Protein AF-A0A8J9SZG9-F1 (afdb_monomer_lite)

Organism: Phaeodactylum tricornutum (NCBI:txid2850)

pLDDT: mean 95.27, std 4.9, range [68.88, 98.38]

InterPro domains:
  IPR032675 Leucine-rich repeat domain superfamily [G3DSA:3.80.10.10] (1-40)

Foldseek 3Di:
DAEPEQDADEEEDDLVVVVPVPDPDYHHYNYHHDDDDHPD

Structure (mmCIF, N/CA/C/O backbone):
data_AF-A0A8J9SZG9-F1
#
_entry.id   AF-A0A8J9SZG9-F1
#
loop_
_atom_site.group_PDB
_atom_site.id
_atom_site.type_symbol
_atom_site.label_atom_id
_atom_site.label_alt_id
_atom_site.label_comp_id
_atom_site.label_asym_id
_atom_site.label_entity_id
_atom_site.label_seq_id
_atom_site.pdbx_PDB_ins_code
_atom_site.Cartn_x
_atom_site.Cartn_y
_atom_site.Cartn_z
_atom_site.occupancy
_atom_site.B_iso_or_equiv
_atom_site.auth_seq_id
_atom_site.auth_comp_id
_atom_site.auth_asym_id
_atom_site.auth_atom_id
_atom_site.pdbx_PDB_model_num
ATOM 1 N N . THR A 1 1 ? -13.073 -0.739 3.696 1.00 94.50 1 THR A N 1
ATOM 2 C CA . THR A 1 1 ? -12.287 -1.219 2.546 1.00 94.50 1 THR A CA 1
ATOM 3 C C . THR A 1 1 ? -11.887 -0.052 1.672 1.00 94.50 1 THR A C 1
ATOM 5 O O . THR A 1 1 ? -12.725 0.808 1.426 1.00 94.50 1 THR A O 1
ATOM 8 N N . LEU A 1 2 ? -10.632 -0.011 1.235 1.00 96.31 2 LEU A N 1
ATOM 9 C CA . LEU A 1 2 ? -10.127 0.869 0.183 1.00 96.31 2 LEU A CA 1
ATOM 10 C C . LEU A 1 2 ? -9.859 0.015 -1.059 1.00 96.31 2 LEU A C 1
ATOM 12 O O . LEU A 1 2 ? -9.060 -0.916 -1.005 1.00 96.31 2 LEU A O 1
ATOM 16 N N . ASP A 1 3 ? -10.534 0.313 -2.160 1.00 97.62 3 ASP A N 1
ATOM 17 C CA . ASP A 1 3 ? -10.403 -0.445 -3.401 1.00 97.62 3 ASP A CA 1
ATOM 18 C C . ASP A 1 3 ? -9.889 0.471 -4.509 1.00 97.62 3 ASP A C 1
ATOM 20 O O . ASP A 1 3 ? -10.568 1.412 -4.915 1.00 97.62 3 ASP A O 1
ATOM 24 N N . VAL A 1 4 ? -8.663 0.213 -4.950 1.00 97.12 4 VAL A N 1
ATOM 25 C CA . VAL A 1 4 ? -8.048 0.855 -6.120 1.00 97.12 4 VAL A CA 1
ATOM 26 C C . VAL A 1 4 ? -7.580 -0.208 -7.112 1.00 97.12 4 VAL A C 1
ATOM 28 O O . VAL A 1 4 ? -6.660 0.019 -7.902 1.00 97.12 4 VAL A O 1
ATOM 31 N N . SER A 1 5 ? -8.194 -1.391 -7.062 1.00 97.94 5 SER A N 1
ATOM 32 C CA . SER A 1 5 ? -7.899 -2.461 -8.003 1.00 97.94 5 SER A CA 1
ATOM 33 C C . SER A 1 5 ? -8.277 -2.074 -9.434 1.00 97.94 5 SER A C 1
ATOM 35 O O . SER A 1 5 ? -9.149 -1.235 -9.654 1.00 97.94 5 SER A O 1
ATOM 37 N N . VAL A 1 6 ? -7.599 -2.687 -10.408 1.00 98.31 6 VAL A N 1
ATOM 38 C CA . VAL A 1 6 ? -7.852 -2.491 -11.848 1.00 98.31 6 VAL A CA 1
ATOM 39 C C . VAL A 1 6 ? -7.661 -1.031 -12.274 1.00 98.31 6 VAL A C 1
ATOM 41 O O . VAL A 1 6 ? -8.545 -0.396 -12.844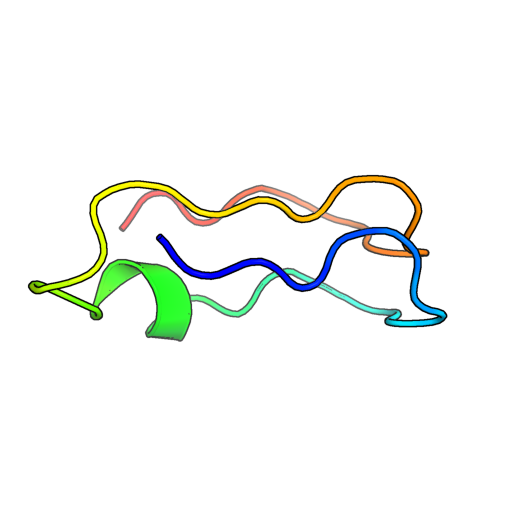 1.00 98.31 6 VAL A O 1
ATOM 44 N N . ASN A 1 7 ? -6.475 -0.495 -11.997 1.00 98.38 7 ASN A N 1
ATOM 45 C CA . ASN A 1 7 ? -6.056 0.830 -12.442 1.00 98.38 7 ASN A CA 1
ATOM 46 C C . ASN A 1 7 ? -4.676 0.755 -13.112 1.00 98.38 7 ASN A C 1
ATOM 48 O O . ASN A 1 7 ? -4.073 -0.306 -13.263 1.00 98.38 7 ASN A O 1
ATOM 52 N N . LEU A 1 8 ? -4.180 1.911 -13.545 1.00 98.19 8 LEU A N 1
ATOM 53 C CA . LEU A 1 8 ? -2.844 2.068 -14.120 1.00 98.19 8 LEU A CA 1
ATOM 54 C C . LEU A 1 8 ? -1.862 2.672 -13.104 1.00 98.19 8 LEU A C 1
ATOM 56 O O . LEU A 1 8 ? -0.955 3.397 -13.499 1.00 98.19 8 LEU A O 1
ATOM 60 N N . LEU A 1 9 ? -2.063 2.435 -11.800 1.00 97.88 9 LEU A N 1
ATOM 61 C CA . LEU A 1 9 ? -1.173 2.968 -10.765 1.00 97.88 9 LEU A CA 1
ATOM 62 C C . LEU A 1 9 ? 0.193 2.285 -10.852 1.00 97.88 9 LEU A C 1
ATOM 64 O O . LEU A 1 9 ? 0.265 1.055 -10.887 1.00 97.88 9 LEU A O 1
ATOM 68 N N . ASP A 1 10 ? 1.260 3.071 -10.845 1.00 98.12 10 ASP A N 1
ATOM 69 C CA . ASP A 1 10 ? 2.647 2.625 -10.908 1.00 98.12 10 ASP A CA 1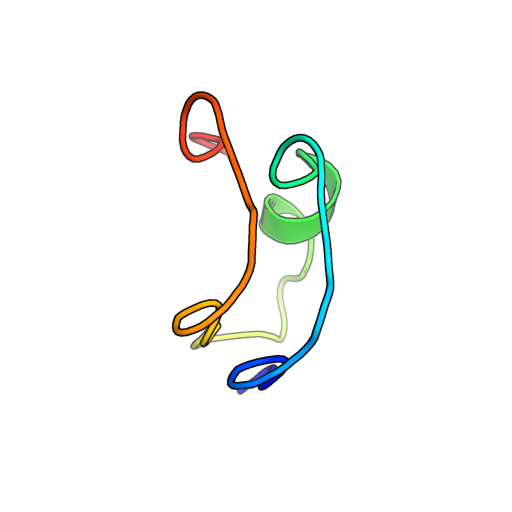
ATOM 70 C C . ASP A 1 10 ? 3.462 3.096 -9.689 1.00 98.12 10 ASP A C 1
ATOM 72 O O . ASP A 1 10 ? 2.996 3.874 -8.855 1.00 98.12 10 ASP A O 1
ATOM 76 N N . GLY A 1 11 ? 4.685 2.579 -9.553 1.00 97.75 11 GLY A N 1
ATOM 77 C CA . GLY A 1 11 ? 5.559 2.880 -8.415 1.00 97.75 11 GLY A CA 1
ATOM 78 C C . GLY A 1 11 ? 5.317 1.968 -7.209 1.00 97.75 11 GLY A C 1
ATOM 79 O O . GLY A 1 11 ? 4.878 0.832 -7.358 1.00 97.75 11 GLY A O 1
ATOM 80 N N . THR A 1 12 ? 5.671 2.423 -6.007 1.00 97.75 12 THR A N 1
ATOM 81 C CA . THR A 1 12 ? 5.597 1.613 -4.779 1.00 97.75 12 THR A CA 1
ATOM 82 C C . THR A 1 12 ? 4.344 1.914 -3.961 1.00 97.75 12 THR A C 1
ATOM 84 O O . THR A 1 12 ? 3.770 2.999 -4.037 1.00 97.75 12 THR A O 1
ATOM 87 N N . VAL A 1 13 ? 3.920 0.956 -3.130 1.00 96.69 13 VAL A N 1
ATOM 88 C CA . VAL A 1 13 ? 2.832 1.189 -2.170 1.00 96.69 13 VAL A CA 1
ATOM 89 C C . VAL A 1 13 ? 3.325 2.161 -1.086 1.00 96.69 13 VAL A C 1
ATOM 91 O O . VAL A 1 13 ? 4.346 1.887 -0.452 1.00 96.69 13 VAL A O 1
ATOM 94 N N . PRO A 1 14 ? 2.636 3.290 -0.846 1.00 95.00 14 PRO A N 1
ATOM 95 C CA . PRO A 1 14 ? 3.099 4.290 0.106 1.00 95.00 14 PRO A CA 1
ATOM 96 C C . PRO A 1 14 ? 2.940 3.810 1.554 1.00 95.00 14 PRO A C 1
ATOM 98 O O . PRO A 1 14 ? 1.904 3.268 1.934 1.00 95.00 14 PRO A O 1
ATOM 101 N N . GLU A 1 15 ? 3.939 4.084 2.397 1.00 95.12 15 GLU A N 1
ATOM 102 C CA . GLU A 1 15 ? 3.917 3.739 3.828 1.00 95.12 15 GLU A CA 1
ATOM 103 C C . GLU A 1 15 ? 2.766 4.426 4.576 1.00 95.12 15 GLU A C 1
ATOM 105 O O . GLU A 1 15 ? 2.221 3.886 5.528 1.00 95.12 15 GLU A O 1
ATOM 110 N N . THR A 1 16 ? 2.297 5.581 4.102 1.00 94.62 16 THR A N 1
ATOM 111 C CA . THR A 1 16 ? 1.141 6.273 4.690 1.00 94.62 16 THR A CA 1
ATOM 112 C C . THR A 1 16 ? -0.140 5.438 4.684 1.00 94.62 16 THR A C 1
ATOM 114 O O . THR A 1 16 ? -1.017 5.688 5.512 1.00 94.62 16 THR A O 1
ATOM 117 N N . LEU A 1 17 ? -0.240 4.429 3.811 1.00 94.31 17 LEU A N 1
ATOM 118 C CA . LEU A 1 17 ? -1.368 3.504 3.768 1.00 94.31 17 LEU A CA 1
ATOM 119 C C . LEU A 1 17 ? -1.511 2.706 5.076 1.00 94.31 17 LEU A C 1
ATOM 121 O O . LEU A 1 17 ? -2.629 2.394 5.480 1.00 94.31 17 LEU A O 1
ATOM 125 N N . THR A 1 18 ? -0.406 2.433 5.779 1.00 92.50 18 THR A N 1
ATOM 126 C CA . THR A 1 18 ? -0.407 1.691 7.056 1.00 92.50 18 THR A CA 1
ATOM 127 C C . THR A 1 18 ? -0.990 2.511 8.207 1.00 92.50 18 THR A C 1
ATOM 129 O O . THR A 1 18 ? -1.473 1.960 9.191 1.00 92.50 18 THR A O 1
ATOM 132 N N . ARG A 1 19 ? -1.014 3.844 8.072 1.00 95.62 19 ARG A N 1
ATOM 133 C CA . ARG A 1 19 ? -1.530 4.773 9.090 1.00 95.62 19 ARG A CA 1
ATOM 134 C C . ARG A 1 19 ? -3.049 4.956 9.029 1.00 95.62 19 ARG A C 1
ATOM 136 O O . ARG A 1 19 ? -3.610 5.680 9.852 1.00 95.62 19 ARG A O 1
ATOM 143 N N . MET A 1 20 ? -3.726 4.342 8.060 1.00 94.19 20 MET A N 1
ATOM 144 C CA . MET A 1 20 ? -5.173 4.458 7.872 1.00 94.19 20 MET A CA 1
ATOM 145 C C . MET A 1 20 ? -5.934 3.555 8.856 1.00 94.19 20 MET A C 1
ATOM 147 O O . MET A 1 20 ? -6.382 2.470 8.505 1.00 94.19 20 MET A O 1
ATOM 151 N N . THR A 1 21 ? -6.129 4.021 10.092 1.00 93.38 21 THR A N 1
ATOM 152 C CA . THR A 1 21 ? -6.695 3.218 11.199 1.00 93.38 21 THR A CA 1
ATOM 153 C C . THR A 1 21 ? -8.135 2.735 10.993 1.00 93.38 21 THR A C 1
ATOM 155 O O . THR A 1 21 ? -8.544 1.757 11.611 1.00 93.38 21 THR A O 1
ATOM 158 N N . SER A 1 22 ? -8.920 3.396 10.138 1.00 96.00 22 SER A N 1
ATOM 159 C CA . SER A 1 22 ? -10.298 2.984 9.823 1.00 96.00 22 SER A CA 1
ATOM 160 C C . SER A 1 22 ? -10.397 2.021 8.633 1.00 96.00 22 SER A C 1
ATOM 162 O O . SER A 1 22 ? -11.483 1.514 8.347 1.00 96.00 22 SER A O 1
ATOM 164 N N . VAL A 1 23 ? -9.301 1.776 7.906 1.00 94.88 23 VAL A N 1
ATOM 165 C CA . VAL A 1 23 ? -9.289 0.877 6.747 1.00 94.88 23 VAL A CA 1
ATOM 166 C C . VAL A 1 23 ? -8.889 -0.523 7.193 1.00 94.88 23 VAL A C 1
ATOM 168 O O . VAL A 1 23 ? -7.787 -0.751 7.669 1.00 94.88 23 VAL A O 1
ATOM 171 N N . THR A 1 24 ? -9.797 -1.475 7.004 1.00 95.00 24 THR A N 1
ATOM 172 C CA . THR A 1 24 ? -9.615 -2.882 7.396 1.00 95.00 24 THR A CA 1
ATOM 173 C C . THR A 1 24 ? -9.191 -3.794 6.248 1.00 95.00 24 THR A C 1
ATOM 175 O O . THR A 1 24 ? -8.783 -4.928 6.469 1.00 95.00 24 THR A O 1
ATOM 178 N N . GLU A 1 25 ? -9.314 -3.318 5.011 1.00 95.56 25 GLU A N 1
ATOM 179 C CA . GLU A 1 25 ? -9.029 -4.083 3.803 1.00 95.56 25 GLU A CA 1
ATOM 180 C C . GLU A 1 25 ? -8.599 -3.116 2.705 1.00 95.56 25 GLU A C 1
ATOM 182 O O . GLU A 1 25 ? -9.255 -2.089 2.499 1.00 95.56 25 GLU A O 1
ATOM 187 N N . VAL A 1 26 ? -7.531 -3.462 1.990 1.00 95.69 26 VAL A N 1
ATOM 188 C CA . VAL A 1 26 ? -7.045 -2.727 0.822 1.00 95.69 26 VAL A CA 1
ATOM 189 C C . VAL A 1 26 ? -6.937 -3.689 -0.357 1.00 95.69 26 VAL A C 1
ATOM 191 O O . VAL A 1 26 ? -6.309 -4.741 -0.239 1.00 95.69 26 VAL A O 1
ATOM 194 N N . ARG A 1 27 ? -7.504 -3.321 -1.510 1.00 97.50 27 ARG A N 1
ATOM 195 C CA . ARG A 1 27 ? -7.352 -4.068 -2.768 1.00 97.50 27 ARG A CA 1
ATOM 196 C C . ARG A 1 27 ? -6.535 -3.260 -3.768 1.00 97.50 27 ARG A C 1
ATOM 198 O O . ARG A 1 27 ? -6.937 -2.169 -4.161 1.00 97.50 27 ARG A O 1
ATOM 205 N N . LEU A 1 28 ? -5.387 -3.815 -4.162 1.00 97.06 28 LEU A N 1
ATOM 206 C CA . LEU A 1 28 ? -4.397 -3.164 -5.035 1.00 97.06 28 LEU A CA 1
ATOM 207 C C . LEU A 1 28 ? -4.129 -3.925 -6.345 1.00 97.06 28 LEU A C 1
ATOM 209 O O . LEU A 1 28 ? -3.328 -3.479 -7.161 1.00 97.06 28 LEU A O 1
ATOM 213 N N . HIS A 1 29 ? -4.753 -5.088 -6.542 1.00 96.75 29 HIS A N 1
ATOM 214 C CA . HIS A 1 29 ? -4.463 -5.972 -7.673 1.00 96.75 29 HIS A CA 1
ATOM 215 C C . HIS A 1 29 ? -4.804 -5.330 -9.026 1.00 96.75 29 HIS A C 1
ATOM 217 O O . HIS A 1 29 ? -5.589 -4.386 -9.096 1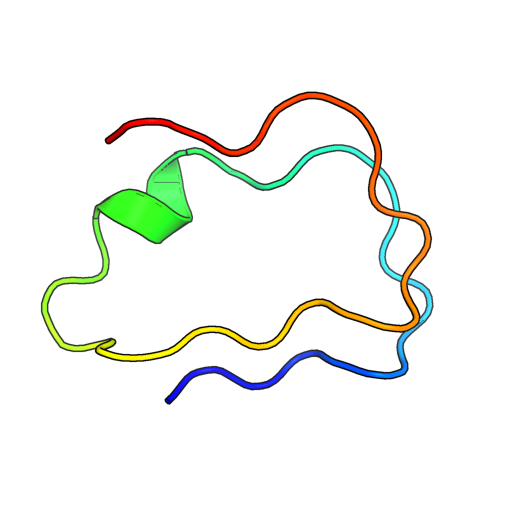.00 96.75 29 HIS A O 1
ATOM 223 N N . SER A 1 30 ? -4.228 -5.867 -10.10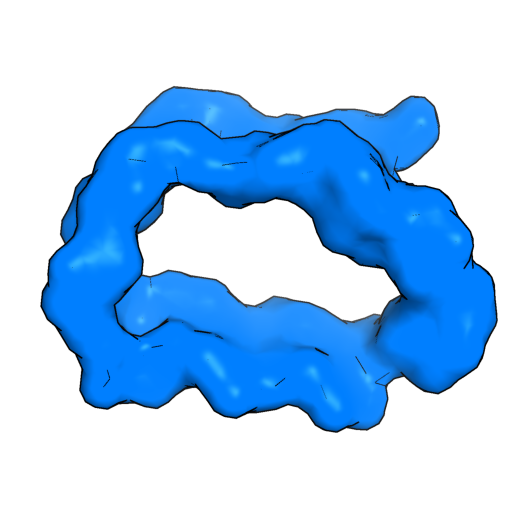6 1.00 98.31 30 SER A N 1
ATOM 224 C CA . SER A 1 30 ? -4.358 -5.304 -11.458 1.00 98.31 30 SER A CA 1
ATOM 225 C C . SER A 1 30 ? -3.923 -3.832 -11.519 1.00 98.31 30 SER A C 1
ATOM 227 O O . SER A 1 30 ? -4.667 -2.973 -11.974 1.00 98.31 30 SER A O 1
ATOM 229 N N . ASN A 1 31 ? -2.718 -3.564 -11.014 1.00 98.38 31 ASN A N 1
ATOM 230 C CA . ASN A 1 31 ? -1.984 -2.307 -11.150 1.00 98.38 31 ASN A CA 1
ATOM 231 C C . ASN A 1 31 ? -0.530 -2.622 -11.537 1.00 98.38 31 ASN A C 1
ATOM 233 O O . ASN A 1 31 ? -0.135 -3.785 -11.612 1.00 98.38 31 ASN A O 1
ATOM 237 N N . HIS A 1 32 ? 0.272 -1.587 -11.757 1.00 98.38 32 HIS A N 1
ATOM 238 C CA . HIS A 1 32 ? 1.685 -1.664 -12.121 1.00 98.38 32 HIS A CA 1
ATOM 239 C C . HIS A 1 32 ? 2.587 -1.361 -10.907 1.00 98.38 32 HIS A C 1
ATOM 241 O O . HIS A 1 32 ? 3.671 -0.793 -11.040 1.00 98.38 32 HIS A O 1
ATOM 247 N N . LEU A 1 33 ? 2.118 -1.723 -9.707 1.00 97.62 33 LEU A N 1
ATOM 248 C CA . LEU A 1 33 ? 2.830 -1.485 -8.455 1.00 97.62 33 LEU A CA 1
ATOM 249 C C . LEU A 1 33 ? 4.027 -2.436 -8.326 1.00 97.62 33 LEU A C 1
ATOM 251 O O . LEU A 1 33 ? 3.932 -3.629 -8.613 1.00 97.62 33 LEU A O 1
ATOM 255 N N . VAL A 1 34 ? 5.149 -1.901 -7.861 1.00 97.50 34 VAL A N 1
ATOM 256 C CA . VAL A 1 34 ? 6.430 -2.593 -7.686 1.00 97.50 34 VAL A CA 1
ATOM 257 C C . VAL A 1 34 ? 6.963 -2.399 -6.264 1.00 97.50 34 VAL A C 1
ATOM 259 O O . VAL A 1 34 ? 6.469 -1.574 -5.498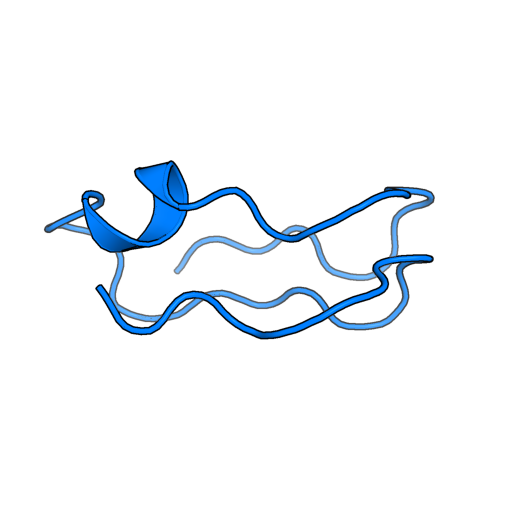 1.00 97.50 34 VAL A O 1
ATOM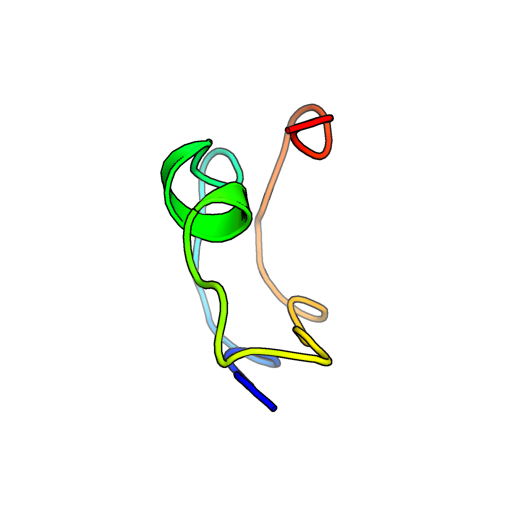 262 N N . GLY A 1 35 ? 8.007 -3.147 -5.904 1.00 96.31 35 GLY A N 1
ATOM 263 C CA . GLY A 1 35 ? 8.645 -3.056 -4.590 1.00 96.31 35 GLY A CA 1
ATOM 264 C C . GLY A 1 35 ? 7.932 -3.859 -3.499 1.00 96.31 35 GLY A C 1
ATOM 265 O O . GLY A 1 35 ? 7.144 -4.761 -3.777 1.00 96.31 35 GLY A O 1
ATOM 266 N N . SER A 1 36 ? 8.269 -3.559 -2.246 1.00 94.81 36 SER A N 1
ATOM 267 C CA . SER A 1 36 ? 7.775 -4.289 -1.076 1.00 94.81 36 SER A CA 1
ATOM 268 C C . SER A 1 36 ? 6.470 -3.703 -0.544 1.00 94.81 36 SER A C 1
ATOM 270 O O . SER A 1 36 ? 6.237 -2.498 -0.622 1.00 94.81 36 SER A O 1
ATOM 272 N N . ILE A 1 37 ? 5.646 -4.555 0.067 1.00 93.38 37 ILE A N 1
ATOM 273 C CA . ILE A 1 37 ? 4.504 -4.106 0.867 1.00 93.38 37 ILE A CA 1
ATOM 274 C C . ILE A 1 37 ? 5.035 -3.448 2.158 1.00 93.38 37 ILE A C 1
ATOM 276 O O . ILE A 1 37 ? 5.879 -4.055 2.821 1.00 93.38 37 ILE A O 1
ATOM 280 N N . PRO A 1 38 ? 4.582 -2.235 2.526 1.00 92.75 38 PRO A N 1
ATOM 281 C CA . PRO A 1 38 ? 4.973 -1.585 3.775 1.00 92.75 38 PRO A CA 1
ATOM 282 C C . PRO A 1 38 ? 4.550 -2.408 5.000 1.00 92.75 38 PRO A C 1
ATOM 284 O O . PRO A 1 38 ? 3.441 -2.939 5.027 1.00 92.75 38 PRO A O 1
ATOM 287 N N . PHE A 1 39 ? 5.413 -2.493 6.017 1.00 84.62 39 PHE A N 1
ATOM 288 C CA . PHE A 1 39 ? 5.172 -3.318 7.213 1.00 84.62 39 PHE A CA 1
ATOM 289 C C . PHE A 1 39 ? 4.442 -2.596 8.358 1.00 84.62 39 PHE A C 1
ATOM 291 O O . PHE A 1 39 ? 3.922 -3.277 9.240 1.00 84.62 39 PHE A O 1
ATOM 298 N N . GLY A 1 40 ? 4.313 -1.265 8.279 1.00 68.88 40 GLY A N 1
ATOM 299 C CA . GLY A 1 40 ? 3.612 -0.448 9.274 1.00 68.88 40 GLY A CA 1
ATOM 300 C C . GLY A 1 40 ? 4.430 -0.121 10.510 1.00 68.88 40 GLY A C 1
ATOM 301 O O . GLY A 1 40 ? 5.281 -0.944 10.907 1.00 68.88 40 GLY A O 1
#

Radius of gyration: 10.05 Å; chains: 1; bounding box: 21×12×25 Å

Secondary structure (DSSP, 8-state):
-EE--SS--EEEPPGGGGG-TT---EE--SSEEESPPP--

Sequence (40 aa):
TLDVSVNLLDGTVPETLTRMTSVTEVRLHSNHLVGSIPFG